Protein AF-A0A7V3ENK9-F1 (afdb_monomer_lite)

Secondary structure (DSSP, 8-state):
-PPPHHHHHHHHHHTT-EE-TTS-EEEEETTEEEEEEE-SSEEEEEEEETTEEEEEEEEEGGG-EE-TTS-EE--B-

Sequence (77 aa):
MAMTREELVAWATRNGWQLDRWGHLKKEFDNGTHRLKLSRIAARHELHTPFGWCRI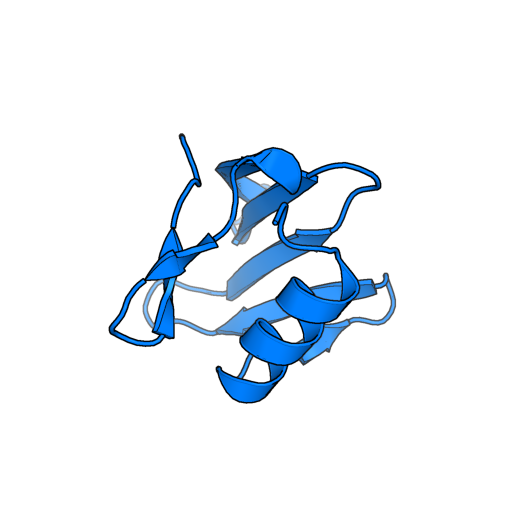ASGYYKNLHLTADDQLAGMTR

pLDDT: mean 95.07, std 4.33, range [63.06, 98.0]

Radius of gyration: 11.88 Å; chains: 1; bounding box: 27×26×28 Å

Structure (mmCIF, N/CA/C/O backbone):
data_AF-A0A7V3ENK9-F1
#
_entry.id   AF-A0A7V3ENK9-F1
#
loop_
_atom_site.group_PDB
_atom_site.id
_atom_site.type_symbol
_atom_site.label_atom_id
_atom_site.label_alt_id
_atom_site.label_comp_id
_atom_site.label_asym_id
_atom_site.label_entity_id
_atom_site.label_seq_id
_atom_site.pdbx_PDB_ins_code
_atom_site.Cartn_x
_atom_site.Cartn_y
_atom_site.Cartn_z
_atom_site.occupancy
_atom_site.B_iso_or_equiv
_atom_site.auth_seq_id
_atom_site.auth_comp_id
_atom_site.auth_asym_id
_atom_site.auth_atom_id
_atom_site.pdbx_PDB_model_num
ATOM 1 N N . MET A 1 1 ? -15.626 -1.655 12.448 1.00 63.06 1 MET A N 1
ATOM 2 C CA . MET A 1 1 ? -14.889 -0.402 12.723 1.00 63.06 1 MET A CA 1
ATOM 3 C C . MET A 1 1 ? -14.098 -0.038 11.478 1.00 63.06 1 MET A C 1
ATOM 5 O O . MET A 1 1 ? -13.756 -0.940 10.727 1.00 63.06 1 MET A O 1
ATOM 9 N N . ALA A 1 2 ? -13.892 1.252 11.219 1.00 82.56 2 ALA A N 1
ATOM 10 C CA . ALA A 1 2 ? -13.038 1.705 10.121 1.00 82.56 2 ALA A CA 1
ATOM 11 C C . ALA A 1 2 ? -11.588 1.281 10.391 1.00 82.56 2 ALA A C 1
ATOM 13 O O . ALA A 1 2 ? -11.116 1.506 11.502 1.00 82.56 2 ALA A O 1
ATOM 14 N N . MET A 1 3 ? -10.898 0.710 9.400 1.00 93.50 3 MET A N 1
ATOM 15 C CA . MET A 1 3 ? -9.470 0.412 9.524 1.00 93.50 3 MET A CA 1
ATOM 16 C C . MET A 1 3 ? -8.690 1.713 9.732 1.00 93.50 3 MET A C 1
ATOM 18 O O . MET A 1 3 ? -8.879 2.681 9.003 1.00 93.50 3 MET A O 1
ATOM 22 N N . THR A 1 4 ? -7.800 1.742 10.711 1.00 94.94 4 THR A N 1
ATOM 23 C CA . THR A 1 4 ? -6.891 2.857 10.993 1.00 94.94 4 THR A CA 1
ATOM 24 C C . THR A 1 4 ? -5.618 2.765 10.149 1.00 94.94 4 THR A C 1
ATOM 26 O O . THR A 1 4 ? -5.311 1.742 9.530 1.00 94.94 4 THR A O 1
ATOM 29 N N . ARG A 1 5 ? -4.836 3.851 10.123 1.00 94.38 5 ARG A N 1
ATOM 30 C CA . ARG A 1 5 ? -3.528 3.855 9.456 1.00 94.38 5 ARG A CA 1
ATOM 31 C C . ARG A 1 5 ? -2.580 2.855 10.116 1.00 94.38 5 ARG A C 1
ATOM 33 O O . ARG A 1 5 ? -1.852 2.153 9.422 1.00 94.38 5 ARG A O 1
ATOM 40 N N . GLU A 1 6 ? -2.589 2.806 11.439 1.00 94.56 6 GLU A N 1
ATOM 41 C CA . GLU A 1 6 ? -1.721 1.965 12.254 1.00 94.56 6 GLU A CA 1
ATOM 42 C C . GLU A 1 6 ? -2.054 0.482 12.049 1.00 94.56 6 GLU A C 1
ATOM 44 O O . GLU A 1 6 ? -1.145 -0.321 11.853 1.00 94.56 6 GLU A O 1
ATOM 49 N N . GLU A 1 7 ? -3.341 0.128 11.975 1.00 94.94 7 GLU A N 1
ATOM 50 C CA . GLU A 1 7 ? -3.784 -1.231 11.635 1.00 94.94 7 GLU A CA 1
ATOM 51 C C . GLU A 1 7 ? -3.354 -1.640 10.225 1.00 94.94 7 GLU A C 1
ATOM 53 O O . GLU A 1 7 ? -2.863 -2.755 10.036 1.00 94.94 7 GLU A O 1
ATOM 58 N N . LEU A 1 8 ? -3.466 -0.739 9.239 1.00 96.50 8 LEU A N 1
ATOM 59 C CA . LEU A 1 8 ? -2.979 -1.016 7.888 1.00 96.50 8 LEU A CA 1
ATOM 60 C C . LEU A 1 8 ? -1.460 -1.238 7.874 1.00 96.50 8 LEU A C 1
ATOM 62 O O . LEU A 1 8 ? -0.984 -2.158 7.213 1.00 96.50 8 LEU A O 1
ATOM 66 N N . VAL A 1 9 ? -0.694 -0.417 8.600 1.00 96.56 9 VAL A N 1
ATOM 67 C CA . VAL A 1 9 ? 0.765 -0.574 8.717 1.00 96.56 9 VAL A CA 1
ATOM 68 C C . VAL A 1 9 ? 1.120 -1.897 9.387 1.00 96.56 9 VAL A C 1
ATOM 70 O O . VAL A 1 9 ? 2.013 -2.594 8.903 1.00 96.56 9 VAL A O 1
ATOM 73 N N . ALA A 1 10 ? 0.418 -2.271 10.457 1.00 96.00 10 ALA A N 1
ATOM 74 C CA . ALA A 1 10 ? 0.646 -3.527 11.162 1.00 96.00 10 ALA A CA 1
ATOM 75 C C . ALA A 1 10 ? 0.352 -4.739 10.264 1.00 96.00 10 ALA A C 1
ATOM 77 O O . ALA A 1 10 ? 1.185 -5.643 10.156 1.00 96.00 10 ALA A O 1
ATOM 78 N N . TRP A 1 11 ? -0.790 -4.733 9.565 1.00 96.56 11 TRP A N 1
ATOM 79 C CA . TRP A 1 11 ? -1.133 -5.765 8.583 1.00 96.56 11 TRP A CA 1
ATOM 80 C C . TRP A 1 11 ? -0.089 -5.848 7.467 1.00 96.56 11 TRP A C 1
ATOM 82 O O . TRP A 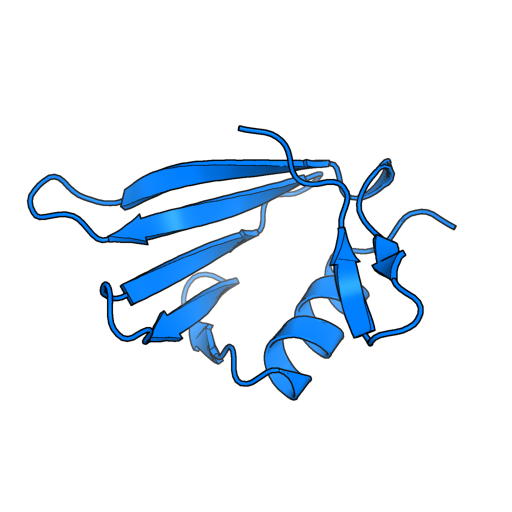1 11 ? 0.410 -6.932 7.165 1.00 96.56 11 TRP A O 1
ATOM 92 N N . ALA A 1 12 ? 0.283 -4.710 6.880 1.00 96.94 12 ALA A N 1
ATOM 93 C CA . ALA A 1 12 ? 1.214 -4.672 5.761 1.00 96.94 12 ALA A CA 1
ATOM 94 C C . ALA A 1 12 ? 2.604 -5.171 6.176 1.00 96.94 12 ALA A C 1
ATOM 96 O O . ALA A 1 12 ? 3.200 -5.976 5.466 1.00 96.94 12 ALA A O 1
ATOM 97 N N . THR A 1 13 ? 3.088 -4.765 7.352 1.00 96.69 13 THR A N 1
ATOM 98 C CA . THR A 1 13 ? 4.378 -5.219 7.891 1.00 96.69 13 THR A CA 1
ATOM 99 C C . THR A 1 13 ? 4.386 -6.732 8.123 1.00 96.69 13 THR A C 1
ATOM 101 O O . THR A 1 13 ? 5.319 -7.405 7.689 1.00 96.69 13 THR A O 1
ATOM 104 N N . ARG A 1 14 ? 3.314 -7.303 8.704 1.00 96.00 14 ARG A N 1
ATOM 105 C CA . ARG A 1 14 ? 3.145 -8.768 8.825 1.00 96.00 14 ARG A CA 1
ATOM 106 C C . ARG A 1 14 ? 3.150 -9.462 7.458 1.00 96.00 14 ARG A C 1
ATOM 108 O O . ARG A 1 14 ? 3.674 -10.561 7.331 1.00 96.00 14 ARG A O 1
ATOM 115 N N . ASN A 1 15 ? 2.612 -8.800 6.438 1.00 95.44 15 ASN A N 1
ATOM 116 C CA . ASN A 1 15 ? 2.538 -9.288 5.061 1.00 95.44 15 ASN A CA 1
ATOM 117 C 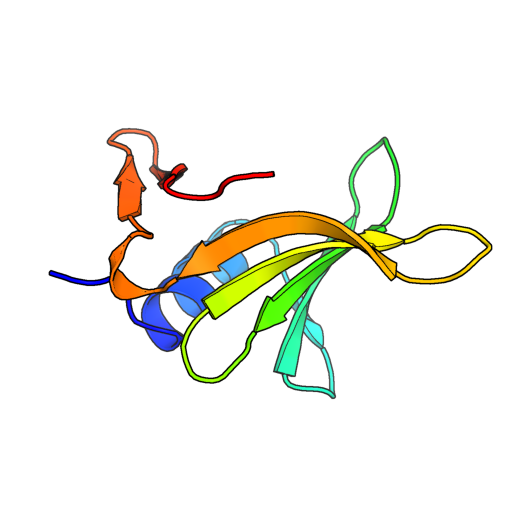C . ASN A 1 15 ? 3.782 -8.945 4.213 1.00 95.44 15 ASN A C 1
ATOM 119 O O . ASN A 1 15 ? 3.735 -8.995 2.978 1.00 95.44 15 ASN A O 1
ATOM 123 N N . GLY A 1 16 ? 4.905 -8.599 4.851 1.00 96.00 16 GLY A N 1
ATOM 124 C CA . GLY A 1 16 ? 6.201 -8.405 4.195 1.00 96.00 16 GLY A CA 1
ATOM 125 C C . GLY A 1 16 ? 6.373 -7.065 3.480 1.00 96.00 16 GLY A C 1
ATOM 126 O O . GLY A 1 16 ? 7.305 -6.912 2.693 1.00 96.00 16 GLY A O 1
ATOM 127 N N . TRP A 1 17 ? 5.491 -6.095 3.718 1.0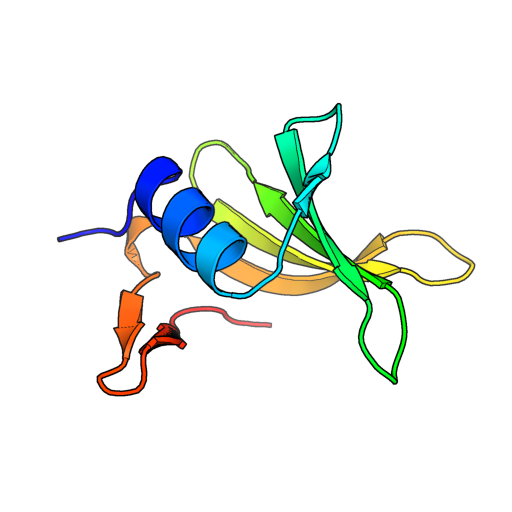0 97.69 17 TRP A N 1
ATOM 128 C CA . TRP A 1 17 ? 5.731 -4.719 3.298 1.00 97.69 17 TRP A CA 1
ATOM 129 C C . TRP A 1 17 ? 6.683 -4.024 4.270 1.00 97.69 17 TRP A C 1
ATOM 131 O O . TRP A 1 17 ? 6.612 -4.223 5.478 1.00 97.69 17 TRP A O 1
ATOM 141 N N . GLN A 1 18 ? 7.545 -3.157 3.753 1.00 97.44 18 GLN A N 1
ATOM 142 C CA . GLN A 1 18 ? 8.542 -2.445 4.547 1.00 97.44 18 GLN A CA 1
ATOM 143 C C . GLN A 1 18 ? 8.256 -0.950 4.565 1.00 97.44 18 GLN A C 1
ATOM 145 O O . GLN A 1 18 ? 7.996 -0.350 3.522 1.00 97.44 18 GLN A O 1
ATOM 150 N N . LEU A 1 19 ? 8.313 -0.341 5.749 1.00 96.31 19 LEU A N 1
ATOM 151 C CA . LEU A 1 19 ? 8.156 1.101 5.898 1.00 96.31 19 LEU A CA 1
ATOM 152 C C . LEU A 1 19 ? 9.404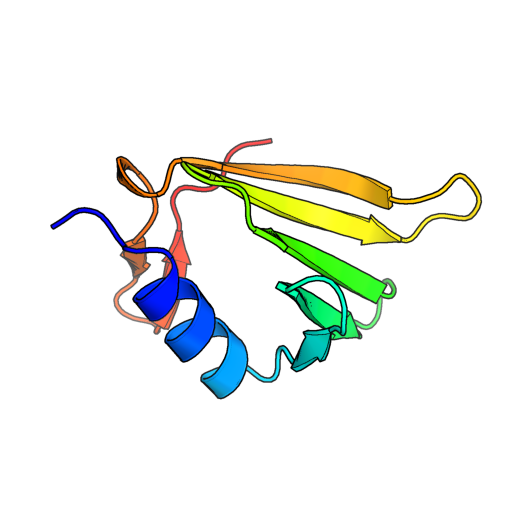 1.819 5.368 1.00 96.31 19 LEU A C 1
ATOM 154 O O . LEU A 1 19 ? 10.525 1.522 5.772 1.00 96.31 19 LEU A O 1
ATOM 158 N N . ASP A 1 20 ? 9.208 2.772 4.464 1.00 92.88 20 ASP A N 1
ATOM 159 C CA . ASP A 1 20 ? 10.271 3.608 3.928 1.00 92.88 20 ASP A CA 1
ATOM 160 C C . ASP A 1 20 ? 10.491 4.874 4.772 1.00 92.88 20 ASP A C 1
ATOM 162 O O . ASP A 1 20 ? 9.700 5.230 5.650 1.00 92.88 20 ASP A O 1
ATOM 166 N N . ARG A 1 21 ? 11.574 5.601 4.472 1.00 93.25 21 ARG A N 1
ATOM 167 C CA . ARG A 1 21 ? 11.945 6.843 5.176 1.00 93.25 21 ARG A CA 1
ATOM 168 C C . ARG A 1 21 ? 10.911 7.972 5.077 1.00 93.25 21 ARG A C 1
ATOM 170 O O . ARG A 1 21 ? 11.036 8.963 5.784 1.00 93.25 21 ARG A O 1
ATOM 177 N N . TRP A 1 22 ? 9.931 7.857 4.182 1.00 91.88 22 TRP A N 1
ATOM 178 C CA . TRP A 1 22 ? 8.868 8.841 3.978 1.00 91.88 22 TRP A CA 1
ATOM 179 C C . TRP A 1 22 ? 7.542 8.405 4.617 1.00 91.88 22 TRP A C 1
ATOM 181 O O . TRP A 1 22 ? 6.530 9.091 4.468 1.00 91.88 22 TRP A O 1
ATOM 191 N N . GLY A 1 23 ? 7.526 7.276 5.332 1.00 92.88 23 GLY A N 1
ATOM 192 C CA . GLY A 1 23 ? 6.329 6.753 5.979 1.00 92.88 23 GLY A CA 1
ATOM 193 C C . GLY A 1 23 ? 5.333 6.133 4.997 1.00 92.88 23 GLY A C 1
ATOM 194 O O . GLY A 1 23 ? 4.124 6.164 5.248 1.00 92.88 23 GLY A O 1
ATOM 195 N N . HIS A 1 24 ? 5.810 5.606 3.869 1.00 96.31 24 HIS A N 1
ATOM 196 C CA . HIS A 1 24 ? 5.045 4.760 2.951 1.00 96.31 24 HIS A CA 1
ATOM 197 C C . HIS A 1 24 ? 5.539 3.318 3.033 1.00 96.31 24 HIS A C 1
ATOM 199 O O . HIS A 1 24 ? 6.648 3.066 3.484 1.00 96.31 24 HIS A O 1
ATOM 205 N N . LEU A 1 25 ? 4.724 2.359 2.608 1.00 97.75 25 LEU A N 1
ATOM 206 C CA . LEU A 1 25 ? 5.105 0.948 2.636 1.00 97.75 25 LEU A CA 1
ATOM 207 C C . LEU A 1 25 ? 5.509 0.497 1.238 1.00 97.75 25 LEU A C 1
ATOM 209 O O . LEU A 1 25 ? 4.811 0.827 0.283 1.00 97.75 25 LEU A O 1
ATOM 213 N N . LYS A 1 26 ? 6.584 -0.275 1.104 1.00 97.75 26 LYS A N 1
ATOM 214 C CA . LYS A 1 26 ? 7.053 -0.829 -0.171 1.00 97.75 26 LYS A CA 1
ATOM 215 C C . LYS A 1 26 ? 7.162 -2.342 -0.120 1.00 97.75 26 LYS A C 1
ATOM 217 O O . LYS A 1 26 ? 7.430 -2.905 0.939 1.00 97.75 26 LYS A O 1
ATOM 222 N N . LYS A 1 27 ? 6.962 -2.983 -1.266 1.00 97.12 27 LYS A N 1
ATOM 223 C CA . LYS A 1 27 ? 7.149 -4.422 -1.437 1.00 97.12 27 LYS A CA 1
ATOM 224 C C . LYS A 1 27 ? 7.486 -4.729 -2.893 1.00 97.12 27 LYS A C 1
ATOM 226 O O . LYS A 1 27 ? 6.878 -4.151 -3.793 1.00 97.12 27 LYS A O 1
ATOM 231 N N . GLU A 1 28 ? 8.447 -5.620 -3.100 1.00 97.12 28 GLU A N 1
ATOM 232 C CA . GLU A 1 28 ? 8.763 -6.158 -4.423 1.00 97.12 28 GLU A CA 1
ATOM 233 C C . GLU A 1 28 ? 7.802 -7.298 -4.765 1.00 97.12 28 GLU A C 1
ATOM 235 O O . GLU A 1 28 ? 7.501 -8.148 -3.923 1.00 97.12 28 GLU A O 1
ATOM 240 N N . PHE A 1 29 ? 7.321 -7.290 -6.002 1.00 94.62 29 PHE A N 1
ATOM 241 C CA . PHE A 1 29 ? 6.519 -8.345 -6.608 1.00 94.62 29 PHE A CA 1
ATOM 242 C C . PHE A 1 29 ? 7.155 -8.737 -7.948 1.00 94.62 29 PHE A C 1
ATOM 244 O O . PHE A 1 29 ? 7.972 -7.993 -8.490 1.00 94.62 29 PHE A O 1
ATOM 251 N N . ASP A 1 30 ? 6.749 -9.871 -8.520 1.00 94.88 30 ASP A N 1
ATOM 252 C CA . ASP A 1 30 ? 7.290 -10.363 -9.800 1.00 94.88 30 ASP A CA 1
ATOM 253 C C . ASP A 1 30 ? 7.097 -9.366 -10.957 1.00 94.88 30 ASP A C 1
ATOM 255 O O . ASP A 1 30 ? 7.875 -9.328 -11.907 1.00 94.88 30 ASP A O 1
ATOM 259 N N . ASN A 1 31 ? 6.065 -8.525 -10.868 1.00 93.31 31 ASN A N 1
ATOM 260 C CA . ASN A 1 31 ? 5.744 -7.475 -11.832 1.00 93.31 31 ASN A CA 1
ATOM 261 C C . ASN A 1 31 ? 6.326 -6.092 -11.465 1.00 93.31 31 ASN A C 1
ATOM 263 O O . ASN A 1 31 ? 5.986 -5.103 -12.118 1.00 93.31 31 ASN A O 1
ATOM 267 N N . GLY A 1 32 ? 7.186 -6.009 -10.445 1.00 95.56 32 GLY A N 1
ATOM 268 C CA . GLY A 1 32 ? 7.943 -4.814 -10.071 1.00 95.56 32 GLY A CA 1
ATOM 269 C C . GLY A 1 32 ? 7.692 -4.311 -8.648 1.00 95.56 32 GLY A C 1
ATOM 270 O O . GLY A 1 32 ? 7.025 -4.938 -7.826 1.00 95.56 32 GLY A O 1
ATOM 271 N N . THR A 1 33 ? 8.237 -3.130 -8.353 1.00 97.44 33 THR A N 1
ATOM 272 C CA . THR A 1 33 ? 8.129 -2.514 -7.028 1.00 97.44 33 THR A CA 1
ATOM 273 C C . THR A 1 33 ? 6.768 -1.864 -6.827 1.00 97.44 33 THR A C 1
ATOM 275 O O . THR A 1 33 ? 6.390 -0.934 -7.546 1.00 97.44 33 THR A O 1
ATOM 278 N N . HIS A 1 34 ? 6.064 -2.263 -5.775 1.00 97.69 34 HIS A N 1
ATOM 279 C CA . HIS A 1 34 ? 4.821 -1.632 -5.357 1.00 97.69 34 HIS A CA 1
ATOM 280 C C . HIS A 1 34 ? 5.003 -0.775 -4.103 1.00 97.69 34 HIS A C 1
ATOM 282 O O . HIS A 1 34 ? 5.877 -1.011 -3.264 1.00 97.69 34 HIS A O 1
ATOM 288 N N . ARG A 1 35 ? 4.126 0.222 -3.955 1.00 97.69 35 ARG A N 1
ATOM 289 C CA . ARG A 1 35 ? 4.044 1.098 -2.785 1.00 97.69 35 ARG A CA 1
ATOM 290 C C . ARG A 1 35 ? 2.605 1.250 -2.302 1.00 97.69 35 ARG A C 1
ATOM 292 O O . ARG A 1 35 ? 1.722 1.544 -3.103 1.00 97.69 35 ARG A O 1
ATOM 299 N N . LEU A 1 36 ? 2.377 1.142 -0.994 1.00 97.69 36 LEU A N 1
ATOM 300 C CA . LEU A 1 36 ? 1.203 1.721 -0.344 1.00 97.69 36 LEU A CA 1
ATOM 301 C C . LEU A 1 36 ? 1.560 3.123 0.143 1.00 97.69 36 LEU A C 1
ATOM 303 O O . LEU A 1 36 ? 2.247 3.310 1.152 1.00 97.69 36 LEU A O 1
ATOM 307 N N . LYS A 1 37 ? 1.089 4.130 -0.590 1.00 97.44 37 LYS A N 1
ATOM 308 C CA . LYS A 1 37 ? 1.203 5.527 -0.186 1.00 97.44 37 LYS A CA 1
ATOM 309 C C . LYS A 1 37 ? 0.164 5.824 0.887 1.00 97.44 37 LYS A C 1
ATOM 311 O O . LYS A 1 37 ? -1.036 5.882 0.608 1.00 97.44 37 LYS A O 1
ATOM 316 N N . LEU A 1 38 ? 0.644 6.039 2.106 1.00 96.88 38 LEU A N 1
ATOM 317 C CA . LEU A 1 38 ? -0.179 6.356 3.268 1.00 96.88 38 LEU A CA 1
ATOM 318 C C . LEU A 1 38 ? -0.446 7.861 3.318 1.00 96.88 38 LEU A C 1
ATOM 320 O O . LEU A 1 38 ? 0.473 8.664 3.459 1.00 96.88 38 LEU A O 1
ATOM 324 N N . SER A 1 39 ? -1.714 8.240 3.184 1.00 94.56 39 SER A N 1
ATOM 325 C CA . SER A 1 39 ? -2.186 9.613 3.387 1.00 94.56 39 SER A CA 1
ATOM 326 C C . SER A 1 39 ? -2.957 9.708 4.705 1.00 94.56 39 SER A C 1
ATOM 328 O O . SER A 1 39 ? -3.167 8.708 5.390 1.00 94.56 39 SER A O 1
ATOM 330 N N . ARG A 1 40 ? -3.430 10.911 5.047 1.00 93.94 40 ARG A N 1
ATOM 331 C CA . ARG A 1 40 ? -4.203 11.155 6.276 1.00 93.94 40 ARG A CA 1
ATOM 332 C C . ARG A 1 40 ? -5.498 10.336 6.373 1.00 93.94 40 ARG A C 1
ATOM 334 O O . ARG A 1 40 ? -5.871 9.935 7.463 1.00 93.94 40 ARG A O 1
ATOM 341 N N . ILE A 1 41 ? -6.192 10.116 5.254 1.00 95.19 41 ILE A N 1
ATOM 342 C CA . ILE A 1 41 ? -7.539 9.504 5.238 1.00 95.19 41 ILE A CA 1
ATOM 343 C C . ILE A 1 41 ? -7.664 8.288 4.312 1.00 95.19 41 ILE A C 1
ATOM 345 O O . ILE A 1 41 ? -8.735 7.691 4.218 1.00 95.19 41 ILE A O 1
ATOM 349 N N . ALA A 1 42 ? -6.606 7.963 3.573 1.00 96.62 42 ALA A N 1
ATOM 350 C CA . ALA A 1 42 ? -6.641 6.962 2.518 1.00 96.62 42 ALA A CA 1
ATOM 351 C C . ALA A 1 42 ? -5.262 6.341 2.299 1.00 96.62 42 ALA A C 1
ATOM 353 O O . ALA A 1 42 ? -4.236 6.980 2.553 1.00 96.62 42 ALA A O 1
ATOM 354 N N . ALA A 1 43 ? -5.265 5.140 1.734 1.00 97.50 43 ALA A N 1
ATOM 355 C CA . ALA A 1 43 ? -4.095 4.490 1.172 1.00 97.50 43 ALA A CA 1
ATOM 356 C C . ALA A 1 43 ? -4.233 4.392 -0.352 1.00 97.50 43 ALA A C 1
ATOM 358 O O . ALA A 1 43 ? -5.333 4.214 -0.883 1.00 97.50 43 ALA A O 1
ATOM 359 N N . ARG A 1 44 ? -3.115 4.516 -1.068 1.00 98.00 44 ARG A N 1
ATOM 360 C CA . ARG A 1 44 ? -3.047 4.282 -2.517 1.00 98.00 44 ARG A CA 1
ATOM 361 C C . ARG A 1 44 ? -2.063 3.165 -2.794 1.00 98.00 44 ARG A C 1
ATOM 363 O O . ARG A 1 44 ? -0.940 3.234 -2.309 1.00 98.00 44 ARG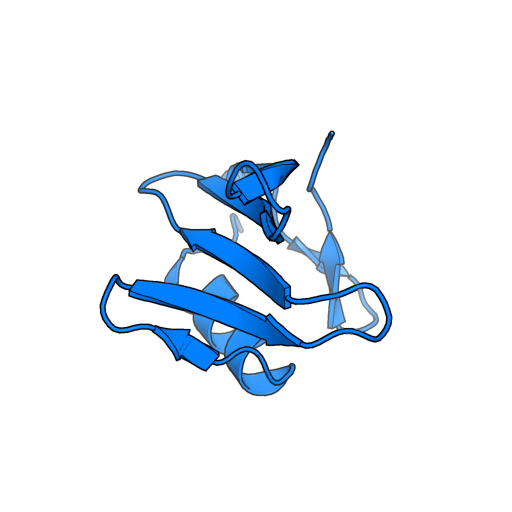 A O 1
ATOM 370 N N . HIS A 1 45 ? -2.475 2.187 -3.584 1.00 97.62 45 HIS A N 1
ATOM 371 C CA . HIS A 1 45 ? -1.587 1.183 -4.142 1.00 97.62 45 HIS A CA 1
ATOM 372 C C . HIS A 1 45 ? -1.027 1.714 -5.452 1.00 97.62 45 HIS A C 1
ATOM 374 O O . HIS A 1 45 ? -1.768 2.081 -6.367 1.00 97.62 45 HIS A O 1
ATOM 380 N N . GLU A 1 46 ? 0.290 1.804 -5.509 1.00 97.56 46 GLU A N 1
ATOM 381 C CA . GLU A 1 46 ? 1.028 2.347 -6.633 1.00 97.56 46 GLU A CA 1
ATOM 382 C C . GLU A 1 46 ? 2.051 1.318 -7.126 1.00 97.56 46 GLU A C 1
ATOM 384 O O . GLU A 1 46 ? 2.628 0.586 -6.322 1.00 97.56 46 GLU A O 1
ATOM 389 N N . LEU A 1 47 ? 2.269 1.271 -8.438 1.00 97.25 47 LEU A N 1
ATOM 390 C CA . LEU A 1 47 ? 3.320 0.498 -9.101 1.00 97.25 47 LEU A CA 1
ATOM 391 C C . LEU A 1 47 ? 4.412 1.461 -9.581 1.00 97.25 47 LEU A C 1
ATOM 393 O O . LEU A 1 47 ? 4.107 2.528 -10.123 1.00 97.25 47 LEU A O 1
ATOM 397 N N . HIS A 1 48 ? 5.675 1.102 -9.380 1.00 97.25 48 HIS A N 1
ATOM 398 C CA . HIS A 1 48 ? 6.802 1.852 -9.916 1.00 97.25 48 HIS A CA 1
ATOM 399 C C . HIS A 1 48 ? 6.949 1.595 -11.419 1.00 97.25 48 HIS A C 1
ATOM 401 O O . HIS A 1 48 ? 7.001 0.454 -11.868 1.00 97.25 48 HIS A O 1
ATOM 407 N N . THR A 1 49 ? 7.030 2.666 -12.199 1.00 95.75 49 THR A N 1
ATOM 408 C CA . THR A 1 49 ? 7.194 2.643 -13.657 1.00 95.75 49 THR A CA 1
ATOM 409 C C . THR A 1 49 ? 8.390 3.516 -14.051 1.00 95.75 49 THR A C 1
ATOM 411 O O . THR A 1 49 ? 8.820 4.342 -13.240 1.00 95.75 49 THR A O 1
ATOM 414 N N . PRO A 1 50 ? 8.899 3.431 -15.296 1.00 95.44 50 PRO A N 1
ATOM 415 C CA . PRO A 1 50 ? 9.948 4.337 -15.778 1.00 95.44 50 PRO A CA 1
ATOM 416 C C . PRO A 1 50 ? 9.595 5.831 -15.670 1.00 95.44 50 PRO A C 1
ATOM 418 O O . PRO A 1 50 ? 10.486 6.670 -15.597 1.00 95.44 50 PRO A O 1
ATOM 421 N N . PHE A 1 51 ? 8.302 6.168 -15.621 1.00 93.94 51 PHE A N 1
ATOM 422 C CA . PHE A 1 51 ? 7.797 7.541 -15.509 1.00 93.94 51 PHE A CA 1
ATOM 423 C C . PHE A 1 51 ? 7.418 7.932 -14.068 1.00 93.94 51 PHE A C 1
ATOM 425 O O . PHE A 1 51 ? 6.842 8.995 -13.838 1.00 93.94 51 PHE A O 1
ATOM 432 N N . GLY A 1 52 ? 7.719 7.077 -13.085 1.00 94.00 52 GLY A N 1
ATOM 433 C CA . GLY A 1 52 ? 7.402 7.279 -11.674 1.00 94.00 52 GLY A CA 1
ATOM 434 C C . GLY A 1 52 ? 6.304 6.350 -11.155 1.00 94.00 52 GLY A C 1
ATOM 435 O O . GLY A 1 52 ? 6.080 5.258 -11.671 1.00 94.00 52 GLY A O 1
ATOM 436 N N . TRP A 1 53 ? 5.631 6.764 -10.083 1.00 95.38 53 TRP A N 1
ATOM 437 C CA . TRP A 1 53 ? 4.640 5.939 -9.384 1.00 95.38 53 TRP A CA 1
ATOM 438 C C . TRP A 1 53 ? 3.252 6.085 -10.007 1.00 95.38 53 TRP A C 1
ATOM 440 O O . TRP A 1 53 ? 2.663 7.165 -9.965 1.00 95.38 53 TRP A O 1
ATOM 450 N N . CYS A 1 54 ? 2.709 4.991 -10.536 1.00 96.50 54 CYS A N 1
ATOM 451 C CA . CYS A 1 54 ? 1.370 4.941 -11.110 1.00 96.50 54 CYS A CA 1
ATOM 452 C C . CYS A 1 54 ? 0.378 4.355 -10.103 1.00 96.50 54 CYS A C 1
ATOM 454 O O . CYS A 1 54 ? 0.598 3.261 -9.587 1.00 96.50 54 CYS A O 1
ATOM 456 N N . ARG A 1 55 ? -0.726 5.057 -9.826 1.00 96.94 55 ARG A N 1
ATOM 457 C CA . ARG A 1 55 ? -1.798 4.546 -8.959 1.00 96.94 55 ARG A CA 1
ATOM 458 C C . ARG A 1 55 ? -2.579 3.458 -9.689 1.00 96.94 55 ARG A C 1
ATOM 460 O O . ARG A 1 55 ? -3.201 3.737 -10.708 1.00 96.94 55 ARG A O 1
ATOM 467 N N . ILE A 1 56 ? -2.615 2.262 -9.111 1.00 96.56 56 ILE A N 1
ATOM 468 C CA . ILE A 1 56 ? -3.416 1.142 -9.622 1.00 96.56 56 ILE A CA 1
ATOM 469 C C . ILE A 1 56 ? -4.717 0.958 -8.841 1.00 96.56 56 ILE A C 1
ATOM 471 O O . ILE A 1 56 ? -5.715 0.544 -9.421 1.00 96.56 56 ILE A O 1
ATOM 475 N N . ALA A 1 57 ? -4.724 1.305 -7.551 1.00 97.44 57 ALA A N 1
ATOM 476 C CA . ALA A 1 57 ? -5.923 1.313 -6.723 1.00 97.44 57 ALA A CA 1
ATOM 477 C C . ALA A 1 57 ? -5.786 2.290 -5.544 1.00 97.44 57 ALA A C 1
ATOM 479 O O . ALA A 1 57 ? -4.695 2.752 -5.202 1.00 97.44 57 ALA A O 1
ATOM 480 N N . SER A 1 58 ? -6.896 2.625 -4.898 1.00 97.38 58 SER A N 1
ATOM 481 C CA . SER A 1 58 ? -6.928 3.420 -3.673 1.00 97.38 58 SER A CA 1
ATOM 482 C C . SER A 1 58 ? -8.150 3.106 -2.827 1.00 97.38 58 SER A C 1
ATOM 484 O O . SER A 1 58 ? -9.179 2.703 -3.351 1.00 97.38 58 SER A O 1
ATOM 486 N N . GLY A 1 59 ? -8.054 3.321 -1.520 1.00 97.19 59 GLY A N 1
ATOM 487 C CA . GLY A 1 59 ? -9.185 3.169 -0.613 1.00 97.19 59 GLY A CA 1
ATOM 488 C C . GLY A 1 59 ? -9.082 4.134 0.557 1.00 97.19 59 GLY A C 1
ATOM 489 O O . GLY A 1 59 ? -7.997 4.372 1.095 1.00 97.19 59 GLY A O 1
ATOM 490 N N . TYR A 1 60 ? -10.216 4.715 0.945 1.00 97.19 60 TYR A N 1
ATOM 491 C CA . TYR A 1 60 ? -10.314 5.458 2.197 1.00 97.19 60 TYR A CA 1
ATOM 492 C C . TYR A 1 60 ? -10.257 4.484 3.366 1.00 97.19 60 TYR A C 1
ATOM 494 O O . TYR A 1 60 ? -10.908 3.447 3.318 1.00 97.19 60 TYR A O 1
ATOM 502 N N . TYR A 1 61 ? -9.569 4.853 4.442 1.00 96.62 61 TYR A N 1
ATOM 503 C CA . TYR A 1 61 ? -9.453 4.042 5.659 1.00 96.62 61 TYR A CA 1
ATOM 504 C C . TYR A 1 61 ? -10.809 3.559 6.194 1.00 96.62 61 TYR A C 1
ATOM 506 O O . TYR A 1 61 ? -10.969 2.393 6.534 1.00 96.62 61 TYR A O 1
ATOM 514 N N . LYS A 1 62 ? -11.839 4.414 6.120 1.00 95.75 62 LYS A N 1
ATOM 515 C CA . LYS A 1 62 ? -13.221 4.058 6.484 1.00 95.75 62 LYS A CA 1
ATOM 516 C C . LYS A 1 62 ? -13.857 2.925 5.664 1.00 95.75 62 LYS A C 1
ATOM 518 O O . LYS A 1 62 ? -14.842 2.359 6.117 1.00 95.75 62 LYS A O 1
ATOM 523 N N . ASN A 1 63 ? -13.316 2.621 4.488 1.00 96.44 63 ASN A N 1
ATOM 524 C CA . ASN A 1 63 ? -13.799 1.573 3.588 1.00 96.44 63 ASN A CA 1
ATOM 525 C C . ASN A 1 63 ? -12.856 0.357 3.551 1.00 96.44 63 ASN A C 1
ATOM 527 O O . ASN A 1 63 ? -13.253 -0.706 3.072 1.00 96.44 63 ASN A O 1
ATOM 531 N N . LEU A 1 64 ? -11.612 0.508 4.022 1.00 96.56 64 LEU A N 1
ATOM 532 C CA . LEU A 1 64 ? -10.650 -0.587 4.075 1.00 96.56 64 LEU A CA 1
ATOM 533 C C . LEU A 1 64 ? -11.008 -1.549 5.206 1.00 96.56 64 LEU A C 1
ATOM 535 O O . LEU A 1 64 ? -11.423 -1.138 6.290 1.00 96.56 64 LEU A O 1
ATOM 539 N N . HIS A 1 65 ? -10.835 -2.834 4.933 1.00 95.75 65 HIS A N 1
ATOM 540 C CA . HIS A 1 65 ? -11.053 -3.912 5.888 1.00 95.75 65 HIS A CA 1
ATOM 541 C C . HIS A 1 65 ? -10.226 -5.135 5.484 1.00 95.75 65 HIS A C 1
ATOM 543 O O . HIS A 1 65 ? -9.800 -5.250 4.333 1.00 95.75 65 HIS A O 1
ATOM 549 N N . LEU A 1 66 ? -9.992 -6.034 6.438 1.00 94.75 66 LEU A N 1
ATOM 550 C CA . LEU A 1 66 ? -9.390 -7.337 6.172 1.00 94.75 66 LEU A CA 1
ATOM 551 C C . LEU A 1 66 ? -10.497 -8.359 5.916 1.00 94.75 66 LEU A C 1
ATOM 553 O O . LEU A 1 66 ? -11.507 -8.364 6.623 1.00 94.75 66 LEU A O 1
ATOM 557 N N . THR A 1 67 ? -10.327 -9.191 4.894 1.00 93.88 67 THR A N 1
ATOM 558 C CA . THR A 1 67 ? -11.200 -10.343 4.650 1.00 93.88 67 THR A CA 1
ATOM 559 C C . THR A 1 67 ? -10.924 -11.449 5.673 1.00 93.88 67 THR A C 1
ATOM 561 O O . THR A 1 67 ? -9.970 -11.372 6.450 1.00 93.88 67 THR A O 1
ATOM 564 N N . ALA A 1 68 ? -11.744 -12.505 5.663 1.00 92.50 68 ALA A N 1
ATOM 565 C CA . ALA A 1 68 ? -11.518 -13.690 6.495 1.00 92.50 68 ALA A CA 1
ATOM 566 C C . ALA A 1 68 ? -10.153 -14.362 6.229 1.00 92.50 68 ALA A C 1
ATOM 568 O O . ALA A 1 68 ? -9.595 -14.975 7.134 1.00 92.50 68 ALA A O 1
ATOM 569 N N . ASP A 1 69 ? -9.595 -14.176 5.030 1.00 94.38 69 ASP A N 1
ATOM 570 C CA . ASP A 1 69 ? -8.319 -14.749 4.587 1.00 94.38 69 ASP A CA 1
ATOM 571 C C . ASP A 1 69 ? -7.114 -13.809 4.815 1.00 94.38 69 ASP A C 1
ATOM 573 O O . ASP A 1 69 ? -6.083 -13.943 4.160 1.00 94.38 69 ASP A O 1
ATOM 577 N N . ASP A 1 70 ? -7.242 -12.813 5.700 1.00 91.62 70 ASP A N 1
ATOM 578 C CA . ASP A 1 70 ? -6.224 -11.780 5.978 1.00 91.62 70 ASP A CA 1
ATOM 579 C C . ASP A 1 70 ? -5.805 -10.959 4.739 1.00 91.62 70 ASP A C 1
ATOM 581 O O . ASP A 1 70 ? -4.694 -10.429 4.669 1.00 91.62 70 ASP A O 1
ATOM 585 N N . GLN A 1 71 ? -6.692 -10.809 3.748 1.00 92.62 71 GLN A N 1
ATOM 586 C CA . GLN A 1 71 ? -6.438 -9.976 2.569 1.00 92.62 71 GLN A CA 1
ATOM 587 C C . GLN A 1 71 ? -7.010 -8.571 2.747 1.00 92.62 71 GLN A C 1
ATOM 589 O O . GLN A 1 71 ? -8.091 -8.387 3.303 1.00 92.62 71 GLN A O 1
ATOM 594 N N . LEU A 1 72 ? -6.309 -7.561 2.229 1.00 94.69 72 LEU A N 1
ATOM 595 C CA . LEU A 1 72 ? -6.797 -6.186 2.245 1.00 94.69 72 LEU A CA 1
ATOM 596 C C . LEU A 1 72 ? -7.853 -5.968 1.155 1.00 94.69 72 LEU A C 1
ATOM 598 O O . LEU A 1 72 ? -7.556 -6.056 -0.036 1.00 94.69 72 LEU A O 1
ATOM 602 N N . ALA A 1 73 ? -9.063 -5.609 1.572 1.00 94.69 73 ALA A N 1
ATOM 603 C CA . ALA A 1 73 ? -10.187 -5.286 0.703 1.00 94.69 73 ALA A CA 1
ATOM 604 C C . ALA A 1 73 ? -10.618 -3.815 0.841 1.00 94.69 73 ALA A C 1
ATOM 606 O O . ALA A 1 73 ? -10.152 -3.072 1.708 1.00 94.69 73 ALA A O 1
ATOM 607 N N . GLY A 1 74 ? -11.511 -3.375 -0.053 1.00 95.00 74 GLY A N 1
ATOM 608 C CA . GLY A 1 74 ? -12.040 -2.004 -0.071 1.00 95.00 74 GLY A CA 1
ATOM 609 C C . GLY A 1 74 ? -11.218 -0.997 -0.887 1.00 95.00 74 GLY A C 1
ATOM 610 O O . GLY A 1 74 ? -11.491 0.204 -0.829 1.00 95.00 74 GLY A O 1
ATOM 611 N N . MET A 1 75 ? -10.226 -1.463 -1.653 1.00 95.62 75 MET A N 1
ATOM 612 C CA . MET A 1 75 ? -9.541 -0.650 -2.661 1.00 95.62 75 MET A CA 1
ATOM 613 C C . MET A 1 75 ? -10.309 -0.642 -3.990 1.00 95.62 75 MET A C 1
ATOM 615 O O . MET A 1 75 ? -10.805 -1.673 -4.434 1.00 95.62 75 MET A O 1
ATOM 619 N N . THR A 1 76 ? -10.362 0.514 -4.652 1.00 94.62 76 THR A N 1
ATOM 620 C CA . THR A 1 76 ? -10.965 0.716 -5.979 1.00 94.62 76 THR A CA 1
ATOM 621 C C . THR A 1 76 ? -9.966 1.369 -6.939 1.00 94.62 76 THR A C 1
ATOM 623 O O . THR A 1 76 ? -9.073 2.095 -6.498 1.00 94.62 76 THR A O 1
ATOM 626 N N . ARG A 1 77 ? -10.104 1.119 -8.245 1.00 89.12 77 ARG A N 1
ATOM 627 C CA . ARG A 1 77 ? -9.204 1.629 -9.300 1.00 89.12 77 ARG A CA 1
ATOM 628 C C . ARG A 1 77 ? -9.307 3.152 -9.489 1.00 89.12 77 ARG A C 1
ATOM 630 O O . ARG A 1 77 ? -10.447 3.656 -9.494 1.00 89.12 77 ARG A O 1
#

Foldseek 3Di:
DQADPVNVVVLVVVVVWDQDPVRWTWDADPQGIWIFDDDPFKTFIWGQDPVGTHTPWMAGSRQWDADPVSDIDRIDD